Protein AF-A0A0C9X839-F1 (afdb_monomer)

Structure (mmCIF, N/CA/C/O backbone):
data_AF-A0A0C9X839-F1
#
_entry.id   AF-A0A0C9X839-F1
#
loop_
_atom_site.group_PDB
_atom_site.id
_atom_site.type_symbol
_atom_site.label_atom_id
_atom_site.label_alt_id
_atom_site.label_comp_id
_atom_site.label_asym_id
_atom_site.label_entity_id
_atom_site.label_seq_id
_atom_site.pdbx_PDB_ins_code
_atom_site.Cartn_x
_atom_site.Cartn_y
_atom_site.Cartn_z
_atom_site.occupancy
_atom_site.B_iso_or_equiv
_atom_site.auth_seq_id
_atom_site.auth_comp_id
_atom_site.auth_asym_id
_atom_site.auth_atom_id
_atom_site.pdbx_PDB_model_num
ATOM 1 N N . GLY A 1 1 ? -7.590 4.472 12.154 1.00 70.31 1 GLY A N 1
ATOM 2 C CA . GLY A 1 1 ? -6.549 4.288 13.168 1.00 70.31 1 GLY A CA 1
ATOM 3 C C . GLY A 1 1 ? -6.074 5.659 13.466 1.00 70.31 1 GLY A C 1
ATOM 4 O O . GLY A 1 1 ? -6.878 6.575 13.379 1.00 70.31 1 GLY A O 1
ATOM 5 N N . SER A 1 2 ? -4.804 5.818 13.758 1.00 78.56 2 SER A N 1
ATOM 6 C CA . SER A 1 2 ? -4.191 7.145 13.774 1.00 78.56 2 SER A CA 1
ATOM 7 C C . SER A 1 2 ? -2.903 7.177 12.963 1.00 78.56 2 SER A C 1
ATOM 9 O O . SER A 1 2 ? -2.581 8.229 12.414 1.00 78.56 2 SER A O 1
ATOM 11 N N . ALA A 1 3 ? -2.218 6.036 12.817 1.00 84.81 3 ALA A N 1
ATOM 12 C CA . ALA A 1 3 ? -1.019 5.907 12.000 1.00 84.81 3 ALA A CA 1
ATOM 13 C C . ALA A 1 3 ? -1.013 4.637 11.143 1.00 84.81 3 ALA A C 1
ATOM 15 O O . ALA A 1 3 ? -1.760 3.685 11.390 1.00 84.81 3 ALA A O 1
ATOM 16 N N . MET A 1 4 ? -0.168 4.644 10.112 1.00 87.81 4 MET A N 1
ATOM 17 C CA . MET A 1 4 ? -0.002 3.519 9.199 1.00 87.81 4 MET A CA 1
ATOM 18 C C . MET A 1 4 ? 1.354 3.568 8.486 1.00 87.81 4 MET A C 1
ATOM 20 O O . MET A 1 4 ? 1.811 4.642 8.105 1.00 87.81 4 MET A O 1
ATOM 24 N N . ASN A 1 5 ? 1.941 2.402 8.224 1.00 90.94 5 ASN A N 1
ATOM 25 C CA . ASN A 1 5 ? 3.050 2.224 7.288 1.00 90.94 5 ASN A CA 1
ATOM 26 C C . ASN A 1 5 ? 2.623 1.299 6.149 1.00 90.94 5 ASN A C 1
ATOM 28 O O . ASN A 1 5 ? 1.893 0.341 6.376 1.00 90.94 5 ASN A O 1
ATOM 32 N N . VAL A 1 6 ? 3.078 1.558 4.930 1.00 91.50 6 VAL A N 1
ATOM 33 C CA . VAL A 1 6 ? 2.845 0.684 3.772 1.00 91.50 6 VAL A CA 1
ATOM 34 C C . VAL A 1 6 ? 4.185 0.216 3.255 1.00 91.50 6 VAL A C 1
ATOM 36 O O . VAL A 1 6 ? 5.079 1.034 3.056 1.00 91.50 6 VAL A O 1
ATOM 39 N N . PHE A 1 7 ? 4.306 -1.079 3.007 1.00 92.00 7 PHE A N 1
ATOM 40 C CA . PHE A 1 7 ? 5.515 -1.712 2.513 1.00 92.00 7 PHE A CA 1
ATOM 41 C C . PHE A 1 7 ? 5.250 -2.411 1.188 1.00 92.00 7 PHE A C 1
ATOM 43 O O . PHE A 1 7 ? 4.152 -2.914 0.938 1.00 92.00 7 PHE A O 1
ATOM 50 N N . GLY A 1 8 ? 6.267 -2.444 0.337 1.00 91.12 8 GLY A N 1
ATOM 51 C CA . GLY A 1 8 ? 6.175 -3.048 -0.980 1.00 91.12 8 GLY A CA 1
ATOM 52 C C . GLY A 1 8 ? 7.521 -3.380 -1.592 1.00 91.12 8 GLY A C 1
ATOM 53 O O . GLY A 1 8 ? 8.575 -2.976 -1.101 1.00 91.12 8 GLY A O 1
ATOM 54 N N . THR A 1 9 ? 7.464 -4.107 -2.701 1.00 89.31 9 THR A N 1
ATOM 55 C CA . THR A 1 9 ? 8.624 -4.409 -3.527 1.00 89.31 9 THR A CA 1
ATOM 56 C C . THR A 1 9 ? 8.626 -3.483 -4.730 1.00 89.31 9 THR A C 1
ATOM 58 O O . THR A 1 9 ? 7.640 -3.409 -5.463 1.00 89.31 9 THR A O 1
ATOM 61 N N . THR A 1 10 ? 9.745 -2.811 -4.981 1.00 89.75 10 THR A N 1
ATOM 62 C CA . THR A 1 10 ? 9.916 -1.974 -6.177 1.00 89.75 10 THR A CA 1
ATOM 63 C C . THR A 1 10 ? 11.211 -2.332 -6.885 1.00 89.75 10 THR A C 1
ATOM 65 O O . THR A 1 10 ? 12.204 -2.672 -6.245 1.00 89.75 10 THR A O 1
ATOM 68 N N . ASN A 1 11 ? 11.203 -2.275 -8.215 1.00 88.81 11 ASN A N 1
ATOM 69 C CA . ASN A 1 11 ? 12.406 -2.412 -9.031 1.00 88.81 11 ASN A CA 1
ATOM 70 C C . ASN A 1 11 ? 12.638 -1.117 -9.808 1.00 88.81 11 ASN A C 1
ATOM 72 O O . ASN A 1 11 ? 12.179 -0.985 -10.942 1.00 88.81 11 ASN A O 1
ATOM 76 N N . ILE A 1 12 ? 13.300 -0.159 -9.158 1.00 88.31 12 ILE A N 1
ATOM 77 C CA . ILE A 1 12 ? 13.457 1.195 -9.682 1.00 88.31 12 ILE A CA 1
ATOM 78 C C . ILE A 1 12 ? 14.381 1.218 -10.901 1.00 88.31 12 ILE A C 1
ATOM 80 O O . ILE A 1 12 ? 15.520 0.757 -10.858 1.00 88.31 12 ILE A O 1
ATOM 84 N N . ASN A 1 13 ? 13.907 1.838 -11.977 1.00 86.75 13 ASN A N 1
ATOM 85 C CA . ASN A 1 13 ? 14.687 2.205 -13.146 1.00 86.75 13 ASN A CA 1
ATOM 86 C C . ASN A 1 13 ? 14.660 3.724 -13.332 1.00 86.75 13 ASN A C 1
ATOM 88 O O . ASN A 1 13 ? 13.608 4.349 -13.257 1.00 86.75 13 ASN A O 1
ATOM 92 N N . ASN A 1 14 ? 15.833 4.308 -13.581 1.00 85.56 14 ASN A N 1
ATOM 93 C CA . ASN A 1 14 ? 16.006 5.733 -13.863 1.00 85.56 14 ASN A CA 1
ATOM 94 C C . ASN A 1 14 ? 16.919 5.986 -15.084 1.00 85.56 14 ASN A C 1
ATOM 96 O O . ASN A 1 14 ? 17.540 7.039 -15.213 1.00 85.56 14 ASN A O 1
ATOM 100 N N . ALA A 1 15 ? 17.051 5.015 -15.991 1.00 80.94 15 ALA A N 1
ATOM 101 C CA . ALA A 1 15 ? 17.945 5.118 -17.149 1.00 80.94 15 ALA A CA 1
ATOM 102 C C . ALA A 1 15 ? 17.525 6.216 -18.147 1.00 80.94 15 ALA A C 1
ATOM 104 O O . ALA A 1 15 ? 18.366 6.757 -18.861 1.00 80.94 15 ALA A O 1
ATOM 105 N N . SER A 1 16 ? 16.235 6.558 -18.191 1.00 79.81 16 SER A N 1
ATOM 106 C CA . SER A 1 16 ? 15.667 7.608 -19.049 1.00 79.81 16 SER A CA 1
ATOM 107 C C . SER A 1 16 ? 15.606 8.988 -18.377 1.00 79.81 16 SER A C 1
ATOM 109 O O . SER A 1 16 ? 15.104 9.934 -18.981 1.00 79.81 16 SER A O 1
ATOM 111 N N . GLY A 1 17 ? 16.065 9.111 -17.124 1.00 81.56 17 GLY A N 1
ATOM 112 C CA . GLY A 1 17 ? 15.857 10.300 -16.288 1.00 81.56 17 GLY A CA 1
ATOM 113 C C . GLY A 1 17 ? 14.442 10.420 -15.707 1.00 81.56 17 GLY A C 1
ATOM 114 O O . GLY A 1 17 ? 14.139 11.403 -15.036 1.00 81.56 17 GLY A O 1
ATOM 115 N N . THR A 1 18 ? 13.576 9.435 -15.965 1.00 84.56 18 THR A N 1
ATOM 116 C CA . THR A 1 18 ? 12.270 9.273 -15.316 1.00 84.56 18 THR A CA 1
ATOM 117 C C . THR A 1 18 ? 12.326 8.040 -14.424 1.00 84.56 18 THR A C 1
ATOM 119 O O . THR A 1 18 ? 12.715 6.970 -14.888 1.00 84.56 18 THR A O 1
ATOM 122 N N . ILE A 1 19 ? 11.938 8.196 -13.159 1.00 88.31 19 ILE A N 1
ATOM 123 C CA . ILE A 1 19 ? 11.861 7.098 -12.191 1.00 88.31 19 ILE A CA 1
ATOM 124 C C . ILE A 1 19 ? 10.630 6.237 -12.501 1.00 88.31 19 ILE A C 1
ATOM 126 O O . ILE A 1 19 ? 9.534 6.771 -12.660 1.00 88.31 19 ILE A O 1
ATOM 130 N N . ASP A 1 20 ? 10.810 4.919 -12.552 1.00 88.75 20 ASP A N 1
ATOM 131 C CA . ASP A 1 20 ? 9.753 3.914 -12.729 1.00 88.75 20 ASP A CA 1
ATOM 132 C C . ASP A 1 20 ? 10.017 2.698 -11.815 1.00 88.75 20 ASP A C 1
ATOM 134 O O . ASP A 1 20 ? 11.131 2.174 -11.864 1.00 88.75 20 ASP A O 1
ATOM 138 N N . PRO A 1 21 ? 9.056 2.215 -11.001 1.00 91.19 21 PRO A N 1
ATOM 139 C CA . PRO A 1 21 ? 7.721 2.773 -10.757 1.00 91.19 21 PRO A CA 1
ATOM 140 C C . PRO A 1 21 ? 7.720 4.049 -9.913 1.00 91.19 21 PRO A C 1
ATOM 142 O O . PRO A 1 21 ? 8.641 4.326 -9.147 1.00 91.19 21 PRO A O 1
ATOM 145 N N . THR A 1 22 ? 6.623 4.800 -10.022 1.00 92.56 22 THR A N 1
ATOM 146 C CA . THR A 1 22 ? 6.263 5.880 -9.088 1.00 92.56 22 THR A CA 1
ATOM 147 C C . THR A 1 22 ? 5.032 5.479 -8.292 1.00 92.56 22 THR A C 1
ATOM 149 O O . THR A 1 22 ? 4.194 4.719 -8.780 1.00 92.56 22 THR A O 1
ATOM 152 N N . TRP A 1 23 ? 4.907 5.983 -7.069 1.00 94.00 23 TRP A N 1
ATOM 153 C CA . TRP A 1 23 ? 3.725 5.764 -6.246 1.00 94.00 23 TRP A CA 1
ATOM 154 C C . TRP A 1 23 ? 3.390 6.998 -5.423 1.00 94.00 23 TRP A C 1
ATOM 156 O O . TRP A 1 23 ? 4.251 7.826 -5.141 1.00 94.00 23 TRP A O 1
ATOM 166 N N . GLU A 1 24 ? 2.130 7.097 -5.024 1.00 95.12 24 GLU A N 1
ATOM 167 C CA . GLU A 1 24 ? 1.636 8.090 -4.078 1.00 95.12 24 GLU A CA 1
ATOM 168 C C . GLU A 1 24 ? 0.549 7.454 -3.214 1.00 95.12 24 GLU A C 1
ATOM 170 O O . GLU A 1 24 ? -0.283 6.693 -3.717 1.00 95.12 24 GLU A O 1
ATOM 175 N N . CYS A 1 25 ? 0.552 7.753 -1.917 1.00 94.19 25 CYS A N 1
ATOM 176 C CA . CYS A 1 25 ? -0.463 7.251 -1.004 1.00 94.19 25 CYS A CA 1
ATOM 177 C C . CYS A 1 25 ? -1.432 8.340 -0.563 1.00 94.19 25 CYS A C 1
ATOM 179 O O . CYS A 1 25 ? -1.066 9.502 -0.386 1.00 94.19 25 CYS A O 1
ATOM 181 N N . PHE A 1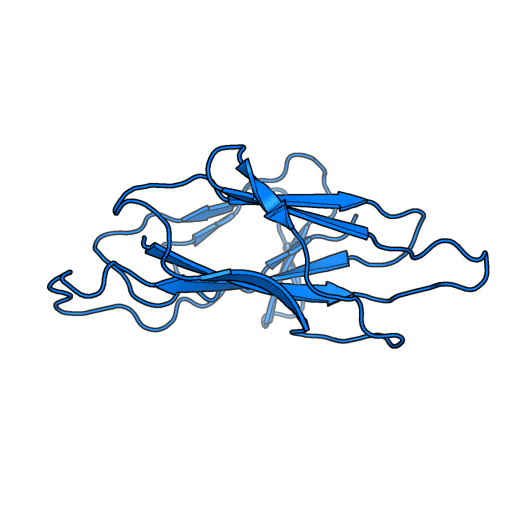 26 ? -2.669 7.922 -0.312 1.00 93.25 26 PHE A N 1
ATOM 182 C CA . PHE A 1 26 ? -3.749 8.779 0.150 1.00 93.25 26 PHE A CA 1
ATOM 183 C C . PHE A 1 26 ? -4.474 8.126 1.319 1.00 93.25 26 PHE A C 1
ATOM 185 O O . PHE A 1 26 ? -4.720 6.919 1.307 1.00 93.25 26 PHE A O 1
ATOM 192 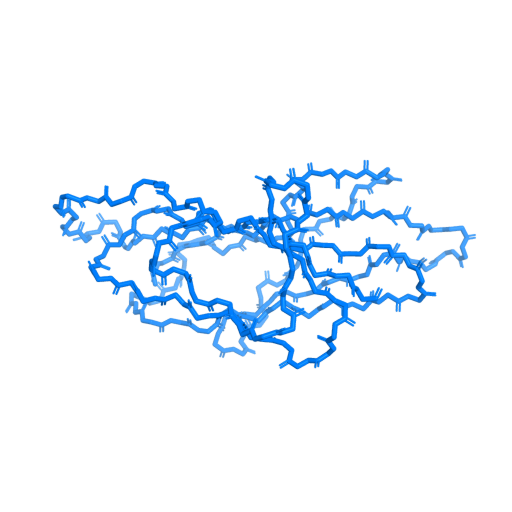N N . ILE A 1 27 ? -4.863 8.946 2.289 1.00 90.56 27 ILE A N 1
ATOM 193 C CA . ILE A 1 27 ? -5.789 8.583 3.359 1.00 90.56 27 ILE A CA 1
ATOM 194 C C . ILE A 1 27 ? -7.032 9.446 3.196 1.00 90.56 27 ILE A C 1
ATOM 196 O O . ILE A 1 27 ? -6.935 10.673 3.179 1.00 90.56 27 ILE A O 1
ATOM 200 N N . ASP A 1 28 ? -8.190 8.811 3.022 1.00 90.62 28 ASP A N 1
ATOM 201 C CA . ASP A 1 28 ? -9.477 9.491 2.813 1.00 90.62 28 ASP A CA 1
ATOM 202 C C . ASP A 1 28 ? -9.427 10.516 1.662 1.00 90.62 28 ASP A C 1
ATOM 204 O O . ASP A 1 28 ? -9.981 11.612 1.732 1.00 90.62 28 ASP A O 1
ATOM 208 N N . GLY A 1 29 ? -8.690 10.173 0.599 1.00 91.25 29 GLY A N 1
ATOM 209 C CA . GLY A 1 29 ? -8.470 11.033 -0.567 1.00 91.25 29 GLY A CA 1
ATOM 210 C C . GLY A 1 29 ? -7.452 12.163 -0.365 1.00 91.25 29 GLY A C 1
ATOM 211 O O . GLY A 1 29 ? -7.137 12.864 -1.324 1.00 91.25 29 GLY A O 1
ATOM 212 N N . THR A 1 30 ? -6.895 12.333 0.837 1.00 92.38 30 THR A N 1
ATOM 213 C CA . THR A 1 30 ? -5.837 13.317 1.117 1.00 92.38 30 THR A CA 1
ATOM 214 C C . THR A 1 30 ? -4.466 12.681 0.928 1.00 92.38 30 THR A C 1
ATOM 216 O O . THR A 1 30 ? -4.176 11.655 1.542 1.00 92.38 30 THR A O 1
ATOM 219 N N . SER A 1 31 ? -3.615 13.285 0.091 1.00 93.56 31 SER A N 1
ATOM 220 C CA . SER A 1 31 ? -2.255 12.784 -0.139 1.00 93.56 31 SER A CA 1
ATOM 221 C C . SER A 1 31 ? -1.430 12.832 1.148 1.00 93.56 3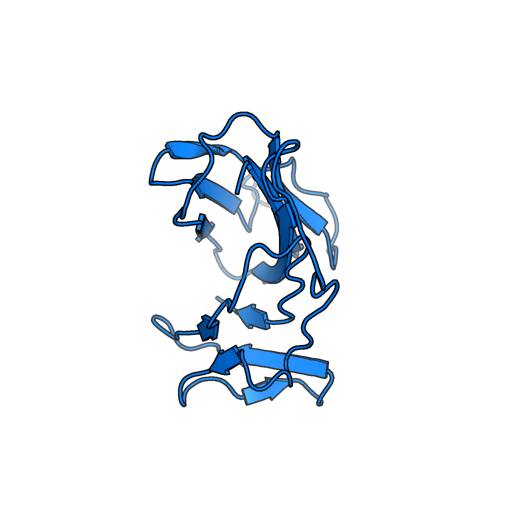1 SER A C 1
ATOM 223 O O . SER A 1 31 ? -1.377 13.858 1.830 1.00 93.56 31 SER A O 1
ATOM 225 N N . ILE A 1 32 ? -0.776 11.713 1.457 1.00 93.25 32 ILE A N 1
ATOM 226 C CA . ILE A 1 32 ? 0.253 11.597 2.501 1.00 93.25 32 ILE A CA 1
ATOM 227 C C . ILE A 1 32 ? 1.662 11.512 1.892 1.00 93.25 32 ILE A C 1
ATOM 229 O O . ILE A 1 32 ? 2.642 11.337 2.614 1.00 93.25 32 ILE A O 1
ATOM 233 N N . GLY A 1 33 ? 1.762 11.645 0.566 1.00 94.31 33 GLY A N 1
ATOM 234 C CA . GLY A 1 33 ? 2.999 11.519 -0.191 1.00 94.31 33 GLY A CA 1
ATOM 235 C C . GLY A 1 33 ? 3.509 10.082 -0.310 1.00 94.31 33 GLY A C 1
ATOM 236 O O . GLY A 1 33 ? 2.800 9.102 -0.067 1.00 94.31 33 GLY A O 1
ATOM 237 N N . SER A 1 34 ? 4.768 9.980 -0.719 1.00 94.31 34 SER A N 1
ATOM 238 C CA . SER A 1 34 ? 5.537 8.747 -0.846 1.00 94.31 34 SER A CA 1
ATOM 239 C C . SER A 1 34 ? 6.898 8.927 -0.185 1.00 94.31 34 SER A C 1
ATOM 241 O O . SER A 1 34 ? 7.413 10.043 -0.074 1.00 94.31 34 SER A O 1
ATOM 243 N N . THR A 1 35 ? 7.517 7.833 0.236 1.00 93.19 35 THR A N 1
ATOM 244 C CA . THR A 1 35 ? 8.937 7.846 0.586 1.00 93.19 35 THR A CA 1
ATOM 245 C C . THR A 1 35 ? 9.799 7.997 -0.665 1.00 93.19 35 THR A C 1
ATOM 247 O O . THR A 1 35 ? 9.359 7.758 -1.794 1.00 93.19 35 THR A O 1
ATOM 250 N N . SER A 1 36 ? 11.057 8.393 -0.466 1.00 90.19 36 SER A N 1
ATOM 251 C CA . SER A 1 36 ? 12.027 8.408 -1.555 1.00 90.19 36 SER A CA 1
ATOM 252 C C . SER A 1 36 ? 12.298 6.980 -2.046 1.00 90.19 36 SER A C 1
ATOM 254 O O . SER A 1 36 ? 12.542 6.097 -1.219 1.00 90.19 36 SER A O 1
ATOM 256 N N . PRO A 1 37 ? 12.308 6.742 -3.368 1.00 87.06 37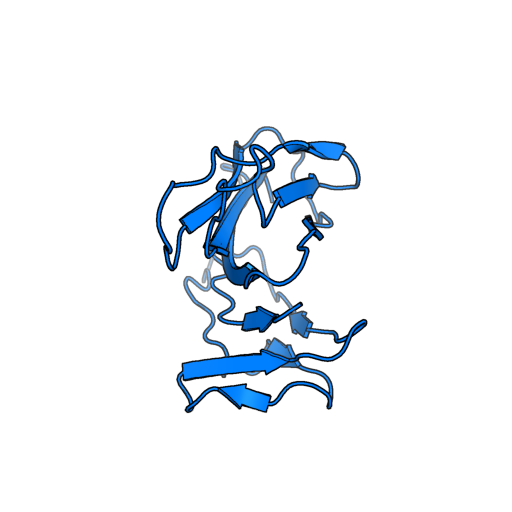 PRO A N 1
ATOM 257 C CA . PRO A 1 37 ? 12.667 5.447 -3.926 1.00 87.06 37 PRO A CA 1
ATOM 258 C C . PRO A 1 37 ? 14.132 5.105 -3.645 1.00 87.06 37 PRO A C 1
ATOM 260 O O . PRO A 1 37 ? 15.007 5.975 -3.686 1.00 87.06 37 PRO A O 1
ATOM 263 N N . PHE A 1 38 ? 14.406 3.824 -3.407 1.00 85.62 38 PHE A N 1
ATOM 264 C CA . PHE A 1 38 ? 15.769 3.309 -3.364 1.00 85.62 38 PHE A CA 1
ATOM 265 C C . PHE A 1 38 ? 16.238 2.925 -4.766 1.00 85.62 38 PHE A C 1
ATOM 267 O O . PHE A 1 38 ? 15.487 2.373 -5.556 1.00 85.62 38 PHE A O 1
ATOM 274 N N . GLN A 1 39 ? 17.495 3.209 -5.092 1.00 82.69 39 GLN A N 1
ATOM 275 C CA . GLN A 1 39 ? 18.020 3.066 -6.457 1.00 82.69 39 GLN A CA 1
ATOM 276 C C . GLN A 1 39 ? 18.161 1.615 -6.962 1.00 82.69 39 GLN A C 1
ATOM 278 O O . GLN A 1 39 ? 18.495 1.412 -8.125 1.00 82.69 39 GLN A O 1
ATOM 283 N N . TYR A 1 40 ? 17.952 0.618 -6.101 1.00 84.56 40 TYR A N 1
ATOM 284 C CA . TYR A 1 40 ? 18.041 -0.804 -6.434 1.00 84.56 40 TYR A CA 1
ATOM 285 C C . TYR A 1 40 ? 16.709 -1.501 -6.162 1.00 84.56 40 TYR A C 1
ATOM 287 O O . TYR A 1 40 ? 15.851 -0.964 -5.464 1.00 84.56 40 TYR A O 1
ATOM 295 N N . ALA A 1 41 ? 16.550 -2.708 -6.706 1.00 85.44 41 ALA A N 1
ATOM 296 C CA . ALA A 1 41 ? 15.396 -3.536 -6.403 1.00 85.44 41 ALA A CA 1
ATOM 297 C C . ALA A 1 41 ? 15.377 -3.897 -4.912 1.00 85.44 41 ALA A C 1
ATOM 299 O O . ALA A 1 41 ? 16.299 -4.551 -4.426 1.00 85.44 41 ALA A O 1
ATOM 300 N N . GLU A 1 42 ? 14.317 -3.496 -4.217 1.00 86.88 42 GLU A N 1
ATOM 301 C CA . GLU A 1 42 ? 14.141 -3.730 -2.784 1.00 86.88 42 GLU A CA 1
ATOM 302 C C . GLU A 1 42 ? 12.794 -4.374 -2.513 1.00 86.88 42 GLU A C 1
ATOM 304 O O . GLU A 1 42 ? 11.782 -4.007 -3.110 1.00 86.88 42 GLU A O 1
ATOM 309 N N . ASN A 1 43 ? 12.810 -5.333 -1.592 1.00 86.62 43 ASN A N 1
ATOM 310 C CA . ASN A 1 43 ? 11.648 -6.046 -1.073 1.00 86.62 43 ASN A CA 1
ATOM 311 C C . ASN A 1 43 ? 11.397 -5.566 0.359 1.00 86.62 43 ASN A C 1
ATOM 313 O O . ASN A 1 43 ? 12.357 -5.360 1.102 1.00 86.62 43 ASN A O 1
ATOM 317 N N . ASN A 1 44 ? 10.135 -5.424 0.772 1.00 87.88 44 ASN A N 1
ATOM 318 C CA . ASN A 1 44 ? 9.767 -4.784 2.042 1.00 87.88 44 ASN A CA 1
ATOM 319 C C . ASN A 1 44 ? 10.285 -3.338 2.179 1.00 87.88 44 ASN A C 1
ATOM 321 O O . ASN A 1 44 ? 10.651 -2.903 3.274 1.00 87.88 44 ASN A O 1
ATOM 325 N N . TRP A 1 45 ? 10.315 -2.578 1.084 1.00 92.38 45 TRP A N 1
ATOM 326 C CA . TRP A 1 45 ? 10.627 -1.152 1.123 1.00 92.38 45 TRP A CA 1
ATOM 327 C C . TRP A 1 45 ? 9.448 -0.375 1.706 1.00 92.38 45 TRP A C 1
ATOM 329 O O . TRP A 1 45 ? 8.303 -0.598 1.315 1.00 92.38 45 TRP A O 1
ATOM 339 N N . LEU A 1 46 ? 9.713 0.553 2.626 1.00 93.38 46 LEU A N 1
ATOM 340 C CA . LEU A 1 46 ? 8.688 1.449 3.160 1.00 93.38 46 LEU A CA 1
ATOM 341 C C . LEU A 1 46 ? 8.234 2.390 2.043 1.00 93.38 46 LEU A C 1
ATOM 343 O O . LEU A 1 46 ? 8.987 3.280 1.668 1.00 93.38 46 LEU A O 1
ATOM 347 N N . LEU A 1 47 ? 7.024 2.205 1.522 1.00 94.12 47 LEU A N 1
ATOM 348 C CA . LEU A 1 47 ? 6.439 3.003 0.444 1.00 94.12 47 LEU A CA 1
ATOM 349 C C . LEU A 1 47 ? 5.857 4.320 0.960 1.00 94.12 47 LEU A C 1
ATOM 351 O O . LEU A 1 47 ? 6.045 5.364 0.337 1.00 94.12 47 LEU A O 1
ATOM 355 N N . CYS A 1 48 ? 5.129 4.276 2.078 1.00 94.44 48 CYS A N 1
ATOM 356 C CA . CYS A 1 48 ? 4.392 5.419 2.615 1.00 94.44 48 CYS A CA 1
ATOM 357 C C . CYS A 1 48 ? 4.251 5.321 4.136 1.00 94.44 48 CYS A C 1
ATOM 359 O O . CYS A 1 48 ? 4.119 4.223 4.679 1.00 94.44 48 CYS A O 1
ATOM 361 N N . THR A 1 49 ? 4.197 6.473 4.803 1.00 93.56 49 THR A N 1
ATOM 362 C CA . THR A 1 49 ? 4.029 6.578 6.260 1.00 93.56 49 THR A CA 1
ATOM 363 C C . THR A 1 49 ? 3.007 7.664 6.567 1.00 93.56 49 THR A C 1
ATOM 365 O O . THR A 1 49 ? 3.057 8.761 6.011 1.00 93.56 49 THR A O 1
ATOM 368 N N . TRP A 1 50 ? 2.066 7.346 7.450 1.00 91.25 50 TRP A N 1
ATOM 369 C CA . TRP A 1 50 ? 1.077 8.266 7.988 1.00 91.25 50 TRP A CA 1
ATOM 370 C C . TRP A 1 50 ? 1.275 8.393 9.500 1.00 91.25 50 TRP A C 1
ATOM 372 O O . TRP A 1 50 ? 1.031 7.450 10.249 1.00 91.25 50 TRP A O 1
ATOM 382 N N . ASN A 1 51 ? 1.760 9.552 9.950 1.00 81.81 51 ASN A N 1
ATOM 383 C CA . ASN A 1 51 ? 2.465 9.689 11.232 1.00 81.81 51 ASN A CA 1
ATOM 384 C C . ASN A 1 51 ? 1.557 10.158 12.383 1.00 81.81 51 ASN A C 1
ATOM 386 O O . ASN A 1 51 ? 1.780 11.229 12.938 1.00 81.81 51 ASN A O 1
ATOM 390 N N . ASN A 1 52 ? 0.540 9.388 12.767 1.00 66.00 52 ASN A N 1
ATOM 391 C CA . ASN A 1 52 ? -0.276 9.649 13.972 1.00 66.00 52 ASN A CA 1
ATOM 392 C C . ASN A 1 52 ? -1.048 10.985 14.003 1.00 66.00 52 ASN A C 1
ATOM 394 O O . ASN A 1 52 ? -1.554 11.386 15.048 1.00 66.00 52 ASN A O 1
ATOM 398 N N . ASN A 1 53 ? -1.187 11.654 12.856 1.00 65.31 53 ASN A N 1
ATOM 399 C CA . ASN A 1 53 ? -1.862 12.951 12.736 1.00 65.31 53 ASN A CA 1
ATOM 400 C C . ASN A 1 53 ? -3.328 12.830 12.282 1.00 65.31 53 ASN A C 1
ATOM 402 O O . ASN A 1 53 ? -3.981 13.835 12.005 1.00 65.31 53 ASN A O 1
ATOM 406 N N . GLY A 1 54 ? -3.835 11.602 12.161 1.00 70.31 54 GLY A N 1
ATOM 407 C CA . GLY A 1 54 ? -5.201 11.320 11.748 1.00 70.31 54 GLY A CA 1
ATOM 408 C C . GLY A 1 54 ? -6.215 11.358 12.886 1.00 70.31 54 GLY A C 1
ATOM 409 O O . GLY A 1 54 ? -5.887 10.943 14.001 1.00 70.31 54 GLY A O 1
ATOM 410 N N . PRO A 1 55 ? -7.469 11.772 12.627 1.00 80.38 55 PRO A N 1
ATOM 411 C CA . PRO A 1 55 ? -8.553 11.505 13.559 1.00 80.38 55 PRO A CA 1
ATOM 412 C C . PRO A 1 55 ? -8.723 9.993 13.737 1.00 80.38 55 PRO A C 1
ATOM 414 O O . PRO A 1 55 ? -8.622 9.234 12.780 1.00 80.38 55 PRO A O 1
ATOM 417 N N . ALA A 1 56 ? -9.020 9.559 14.959 1.00 78.62 56 ALA A N 1
ATOM 418 C CA . ALA A 1 56 ? -9.358 8.171 15.234 1.00 78.62 56 ALA A CA 1
ATOM 419 C C . ALA A 1 56 ? -10.587 7.736 14.415 1.00 78.62 56 ALA A C 1
ATOM 421 O O . ALA A 1 56 ? -11.662 8.314 14.570 1.00 78.62 56 ALA A O 1
ATOM 422 N N . GLY A 1 57 ? -10.460 6.696 13.590 1.00 76.94 57 GLY A N 1
ATOM 423 C CA . GLY A 1 57 ? -11.614 6.174 12.854 1.00 76.94 57 GLY A CA 1
ATOM 424 C C . GLY A 1 57 ? -11.313 5.072 11.846 1.00 76.94 57 GLY A C 1
ATOM 425 O O . GLY A 1 57 ? -10.227 4.490 11.835 1.00 76.94 57 GLY A O 1
ATOM 426 N N . SER A 1 58 ? -12.309 4.775 11.013 1.00 80.38 58 SER A N 1
ATOM 427 C CA . SER A 1 58 ? -12.123 4.009 9.779 1.00 80.38 58 SER A CA 1
ATOM 428 C C . SER A 1 58 ? -11.596 4.946 8.696 1.00 80.38 58 SER A C 1
ATOM 430 O O . SER A 1 58 ? -12.080 6.072 8.600 1.00 80.38 58 SER A O 1
ATOM 432 N N . HIS A 1 59 ? -10.632 4.481 7.902 1.00 84.19 59 HIS A N 1
ATOM 433 C CA . HIS A 1 59 ? -10.049 5.262 6.812 1.00 84.19 59 HIS A CA 1
ATOM 434 C C . HIS A 1 59 ? -9.886 4.413 5.566 1.00 84.19 59 HIS A C 1
ATOM 436 O O . HIS A 1 59 ? -9.698 3.196 5.648 1.00 84.19 59 HIS A O 1
ATOM 442 N N . VAL A 1 60 ? -9.883 5.078 4.418 1.00 86.06 60 VAL A N 1
ATOM 443 C CA . VAL A 1 60 ? -9.566 4.460 3.133 1.00 86.06 60 VAL A CA 1
ATOM 444 C C . VAL A 1 60 ? -8.122 4.782 2.770 1.00 86.06 60 VAL A C 1
ATOM 446 O O . VAL A 1 60 ? -7.797 5.928 2.461 1.00 86.06 60 VAL A O 1
ATOM 449 N N . LEU A 1 61 ? -7.265 3.758 2.774 1.00 87.81 61 LEU A N 1
ATOM 450 C CA . LEU A 1 61 ? -5.943 3.824 2.157 1.00 87.81 61 LEU A CA 1
ATOM 451 C C . LEU A 1 61 ? -6.078 3.624 0.647 1.00 87.81 61 LEU A C 1
ATOM 453 O O . LEU A 1 61 ? -6.605 2.609 0.199 1.00 87.81 61 LEU A O 1
ATOM 457 N N . THR A 1 62 ? -5.530 4.549 -0.133 1.00 90.62 62 THR A N 1
ATOM 458 C CA . THR A 1 62 ? -5.295 4.356 -1.570 1.00 90.62 62 THR A CA 1
ATOM 459 C C . THR A 1 62 ? -3.799 4.403 -1.844 1.00 90.62 62 THR A C 1
ATOM 461 O O . THR A 1 62 ? -3.146 5.374 -1.473 1.00 90.62 62 THR A O 1
ATOM 464 N N . VAL A 1 63 ? -3.263 3.380 -2.511 1.00 91.25 63 VAL A N 1
ATOM 465 C CA . VAL A 1 63 ? -1.889 3.363 -3.036 1.00 91.25 63 VAL A CA 1
ATOM 466 C C . VAL A 1 63 ? -1.983 3.464 -4.551 1.00 91.25 63 VAL A C 1
ATOM 468 O O . VAL A 1 63 ? -2.452 2.539 -5.210 1.00 91.25 63 VAL A O 1
ATOM 471 N N . ASN A 1 64 ? -1.586 4.605 -5.102 1.00 91.75 64 ASN A N 1
ATOM 472 C CA . ASN A 1 64 ? -1.630 4.859 -6.534 1.00 91.75 64 ASN A CA 1
ATOM 473 C C . ASN A 1 64 ? -0.241 4.640 -7.127 1.00 91.75 64 ASN A C 1
ATOM 475 O O . ASN A 1 64 ? 0.612 5.519 -7.022 1.00 91.75 64 ASN A O 1
ATOM 479 N N . ALA A 1 65 ? -0.012 3.471 -7.721 1.00 90.44 65 ALA A N 1
ATOM 480 C CA . ALA A 1 65 ? 1.239 3.139 -8.389 1.00 90.44 65 ALA A CA 1
ATOM 481 C C . ALA A 1 65 ? 1.111 3.301 -9.906 1.00 90.44 65 ALA A C 1
ATOM 483 O O . ALA A 1 65 ? 0.104 2.924 -10.506 1.00 90.44 65 ALA A O 1
ATOM 484 N N . LYS A 1 66 ? 2.153 3.841 -10.537 1.00 89.19 66 LYS A N 1
ATOM 485 C CA . LYS A 1 66 ? 2.285 3.927 -11.992 1.00 89.19 66 LYS A CA 1
ATOM 486 C C . LYS A 1 66 ? 3.594 3.293 -12.409 1.00 89.19 66 LYS A C 1
ATOM 488 O O . LYS A 1 66 ? 4.643 3.637 -11.861 1.00 89.19 66 LYS A O 1
ATOM 493 N N . SER A 1 67 ? 3.520 2.435 -13.419 1.00 88.19 67 SER A N 1
ATOM 494 C CA . SER A 1 67 ? 4.698 1.851 -14.039 1.00 88.19 67 SER A CA 1
ATOM 495 C C . SER A 1 67 ? 4.596 1.783 -15.559 1.00 88.19 67 SER A C 1
ATOM 497 O O . SER A 1 67 ? 3.496 1.720 -16.109 1.00 88.19 67 SER A O 1
ATOM 499 N N . THR A 1 68 ?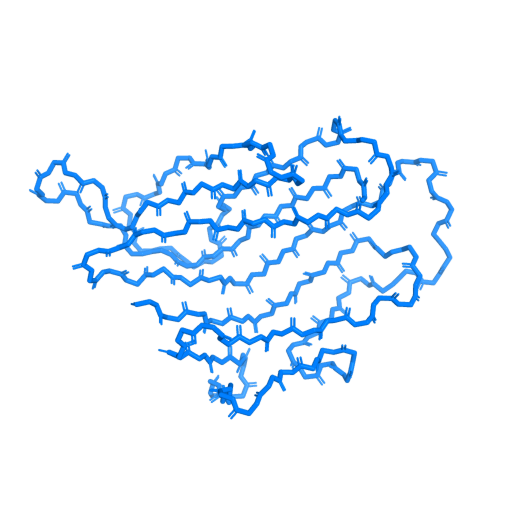 5.747 1.796 -16.235 1.00 86.12 68 THR A N 1
ATOM 500 C CA . THR A 1 68 ? 5.888 1.582 -17.683 1.00 86.12 68 THR A CA 1
ATOM 501 C C . THR A 1 68 ? 6.534 0.238 -18.038 1.00 86.12 68 THR A C 1
ATOM 503 O O . THR A 1 68 ? 6.998 0.050 -19.162 1.00 86.12 68 THR A O 1
ATOM 506 N N . GLY A 1 69 ? 6.511 -0.722 -17.107 1.00 82.44 69 GLY A N 1
ATOM 507 C CA . GLY A 1 69 ? 6.991 -2.094 -17.322 1.00 82.44 69 GLY A CA 1
ATOM 508 C C . GLY A 1 69 ? 7.861 -2.650 -16.192 1.00 82.44 69 GLY A C 1
ATOM 509 O O . GLY A 1 69 ? 8.424 -3.738 -16.333 1.00 82.44 69 GLY A O 1
ATOM 510 N N . HIS A 1 70 ? 7.981 -1.923 -15.081 1.00 84.62 70 HIS A N 1
ATOM 511 C CA . HIS A 1 70 ? 8.759 -2.298 -13.908 1.00 84.62 70 HIS A CA 1
ATOM 512 C C . HIS A 1 70 ? 7.849 -2.759 -12.774 1.00 84.62 70 HIS A C 1
ATOM 514 O O . HIS A 1 70 ? 6.806 -2.185 -12.483 1.00 84.62 70 HIS A O 1
ATOM 520 N N . ASN A 1 71 ? 8.258 -3.826 -12.095 1.00 82.81 71 ASN A N 1
ATOM 521 C CA . ASN A 1 71 ? 7.425 -4.404 -11.051 1.00 82.81 71 ASN A CA 1
ATOM 522 C C . ASN A 1 71 ? 7.258 -3.428 -9.874 1.00 82.81 71 ASN A C 1
ATOM 524 O O . ASN A 1 71 ? 8.240 -2.973 -9.278 1.00 82.81 71 ASN A O 1
ATOM 528 N N . PHE A 1 72 ? 6.002 -3.199 -9.509 1.00 86.88 72 PHE A N 1
ATOM 529 C CA . PHE A 1 72 ? 5.582 -2.617 -8.242 1.00 86.88 72 PHE A CA 1
ATOM 530 C C . PHE A 1 72 ? 4.691 -3.636 -7.550 1.00 86.88 72 PHE A C 1
ATOM 532 O O . PHE A 1 72 ? 3.673 -3.998 -8.129 1.00 86.88 72 PHE A O 1
ATOM 539 N N . TRP A 1 73 ? 5.047 -4.085 -6.348 1.00 85.31 73 TRP A N 1
ATOM 540 C CA . TRP A 1 73 ? 4.229 -4.991 -5.545 1.00 85.31 73 TRP A CA 1
ATOM 541 C C . TRP A 1 73 ? 3.913 -4.352 -4.201 1.00 85.31 73 TRP A C 1
ATOM 543 O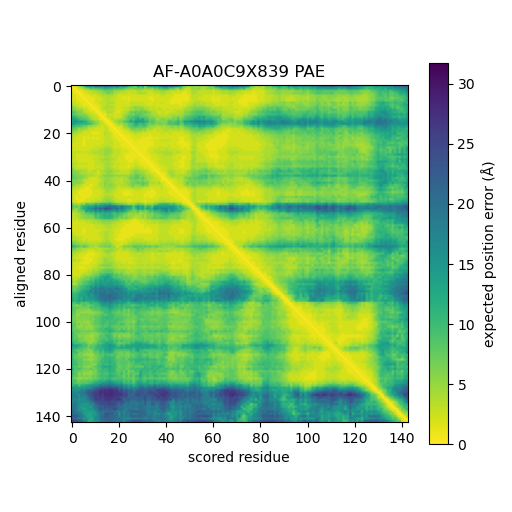 O . TRP A 1 73 ? 4.789 -3.803 -3.540 1.00 85.31 73 TRP A O 1
ATOM 553 N N . PHE A 1 74 ? 2.662 -4.471 -3.773 1.00 85.06 74 PHE A N 1
ATOM 554 C CA . PHE A 1 74 ? 2.315 -4.293 -2.372 1.00 85.06 74 PHE A CA 1
ATOM 555 C C . PHE A 1 74 ? 2.838 -5.509 -1.592 1.00 85.06 74 PHE A C 1
ATOM 557 O O . PHE A 1 74 ? 2.693 -6.635 -2.057 1.00 85.06 74 PHE A O 1
ATOM 564 N N . ASP A 1 75 ? 3.474 -5.305 -0.443 1.00 85.62 75 ASP A N 1
ATOM 565 C CA . ASP A 1 75 ? 3.974 -6.413 0.374 1.00 85.62 75 ASP A CA 1
ATOM 566 C C . ASP A 1 75 ? 3.163 -6.534 1.648 1.00 85.62 75 ASP A C 1
ATOM 568 O O . ASP A 1 75 ? 2.727 -7.629 1.945 1.00 85.62 75 ASP A O 1
ATOM 572 N N . TRP A 1 76 ? 2.965 -5.455 2.404 1.00 83.88 76 TRP A N 1
ATOM 573 C CA . TRP A 1 76 ? 2.158 -5.465 3.624 1.00 83.88 76 TRP A CA 1
ATOM 574 C C . TRP A 1 76 ? 1.880 -4.052 4.128 1.00 83.88 76 TRP A C 1
ATOM 576 O O . TRP A 1 76 ? 2.453 -3.081 3.638 1.00 83.88 76 TRP A O 1
ATOM 586 N N . LEU A 1 77 ? 1.016 -3.918 5.136 1.00 87.25 77 LEU A N 1
ATOM 587 C CA . LEU A 1 77 ? 0.837 -2.654 5.839 1.00 87.25 77 LEU A CA 1
ATOM 588 C C . LEU A 1 77 ? 1.002 -2.812 7.352 1.00 87.25 77 LEU A C 1
ATOM 590 O O . LEU A 1 77 ? 0.947 -3.885 7.928 1.00 87.25 77 LEU A O 1
ATOM 594 N N . GLN A 1 78 ? 1.244 -1.720 8.039 1.00 83.62 78 GLN A N 1
ATOM 595 C CA . GLN A 1 78 ? 1.168 -1.638 9.482 1.00 83.62 78 GLN A CA 1
ATOM 596 C C . GLN A 1 78 ? 0.094 -0.616 9.776 1.00 83.62 78 GLN A C 1
ATOM 598 O O . GLN A 1 78 ? 0.069 0.433 9.142 1.00 83.62 78 GLN A O 1
ATOM 603 N N . TYR A 1 79 ? -0.791 -0.904 10.713 1.00 79.88 79 TYR A N 1
ATOM 604 C CA . TYR A 1 79 ? -1.847 0.016 11.093 1.00 79.88 79 TYR A CA 1
ATOM 605 C C . TYR A 1 79 ? -1.843 0.144 12.602 1.00 79.88 79 TYR A C 1
ATOM 607 O O . TYR A 1 79 ? -1.935 -0.865 13.293 1.00 79.88 79 TYR A O 1
ATOM 615 N N . GLU A 1 80 ? -1.761 1.371 13.097 1.00 78.38 80 GLU A N 1
ATOM 616 C CA . GLU A 1 80 ? -1.694 1.655 14.523 1.00 78.38 80 GLU A CA 1
ATOM 617 C C . GLU A 1 80 ? -2.987 2.349 14.990 1.00 78.38 80 GLU A C 1
ATOM 619 O O . GLU A 1 80 ? -3.443 3.331 14.379 1.00 78.38 80 GLU A O 1
ATOM 624 N N . PRO A 1 81 ? -3.617 1.854 16.069 1.00 74.50 81 PRO A N 1
ATOM 625 C CA . PRO A 1 81 ? -4.746 2.510 16.696 1.00 74.50 81 PRO A CA 1
ATOM 626 C C . PRO A 1 81 ? -4.299 3.774 17.449 1.00 74.50 81 PRO A C 1
ATOM 628 O O . PRO A 1 81 ? -3.125 3.913 17.794 1.00 74.50 81 PRO A O 1
ATOM 631 N N . PRO A 1 82 ? -5.248 4.669 17.774 1.00 75.19 82 PRO A N 1
ATOM 632 C CA . PRO A 1 82 ? -4.998 5.831 18.623 1.00 75.19 82 PRO A CA 1
ATOM 633 C C . PRO A 1 82 ? -4.332 5.455 19.947 1.00 75.19 82 PRO A C 1
ATOM 635 O O . PRO A 1 82 ? -4.682 4.447 20.557 1.00 75.19 82 PRO A O 1
ATOM 638 N N . GLN A 1 83 ? -3.432 6.305 20.445 1.00 73.81 83 GLN A N 1
ATOM 639 C CA . GLN A 1 83 ? -2.663 6.047 21.671 1.00 73.81 83 GLN A CA 1
ATOM 640 C C . GLN A 1 83 ? -3.540 5.829 22.922 1.00 73.81 83 GLN A C 1
ATOM 642 O O . GLN A 1 83 ? -3.124 5.174 23.873 1.00 73.81 83 GLN A O 1
ATOM 647 N N . ASN A 1 84 ? -4.759 6.372 22.927 1.00 75.62 84 ASN A N 1
ATOM 648 C CA . ASN A 1 84 ? -5.743 6.212 23.998 1.00 75.62 84 ASN A CA 1
ATOM 649 C C . ASN A 1 84 ? -6.726 5.048 23.770 1.00 75.62 84 ASN A C 1
ATOM 651 O O . ASN A 1 84 ? -7.655 4.874 24.561 1.00 75.62 84 ASN A O 1
ATOM 655 N N . ALA A 1 85 ? -6.560 4.262 22.703 1.00 72.31 85 ALA A N 1
ATOM 656 C CA . ALA A 1 85 ? -7.388 3.094 22.457 1.00 72.31 85 ALA A CA 1
ATOM 657 C C . ALA A 1 85 ? -7.059 1.993 23.474 1.00 72.31 85 ALA A C 1
ATOM 659 O O . ALA A 1 85 ? -5.916 1.558 23.605 1.00 72.31 85 ALA A O 1
ATOM 660 N N . SER A 1 86 ? -8.078 1.503 24.184 1.00 71.44 86 SER A N 1
ATOM 661 C CA . SER A 1 86 ? -7.939 0.294 24.995 1.00 71.44 86 SER A CA 1
ATOM 662 C C . SER A 1 86 ? -8.014 -0.922 24.075 1.00 71.44 86 SER A C 1
ATOM 664 O O . SER A 1 86 ? -9.093 -1.309 23.628 1.00 71.44 86 SER A O 1
ATOM 666 N N . VAL A 1 87 ? -6.858 -1.500 23.754 1.00 64.56 87 VAL A N 1
ATOM 667 C CA . VAL A 1 87 ? -6.769 -2.731 22.964 1.00 64.56 87 VAL A CA 1
ATOM 668 C C . VAL A 1 87 ? -6.643 -3.913 23.922 1.00 64.56 87 VAL A C 1
ATOM 670 O O . VAL A 1 87 ? -5.599 -4.114 24.536 1.00 64.56 87 VAL A O 1
ATOM 673 N N . GLN A 1 88 ? -7.706 -4.705 24.055 1.00 60.53 88 GLN A N 1
ATOM 674 C CA . GLN A 1 88 ? -7.650 -6.015 24.710 1.00 60.53 88 GLN A CA 1
ATOM 675 C C . GLN A 1 88 ? -7.633 -7.108 23.634 1.00 60.53 88 GLN A C 1
ATOM 677 O O . GLN A 1 88 ? -8.401 -7.029 22.680 1.00 60.53 88 GLN A O 1
ATOM 682 N N . ASN A 1 89 ? -6.765 -8.118 23.782 1.00 58.38 89 ASN A N 1
ATOM 683 C CA . ASN A 1 89 ? -6.601 -9.232 22.829 1.00 58.38 89 ASN A CA 1
ATOM 684 C C . ASN A 1 89 ? -6.250 -8.790 21.392 1.00 58.38 89 ASN A C 1
ATOM 686 O O . ASN A 1 89 ? -6.835 -9.263 20.419 1.00 58.38 89 ASN A O 1
ATOM 690 N N . GLY A 1 90 ? -5.303 -7.858 21.250 1.00 58.88 90 GLY A N 1
ATOM 691 C CA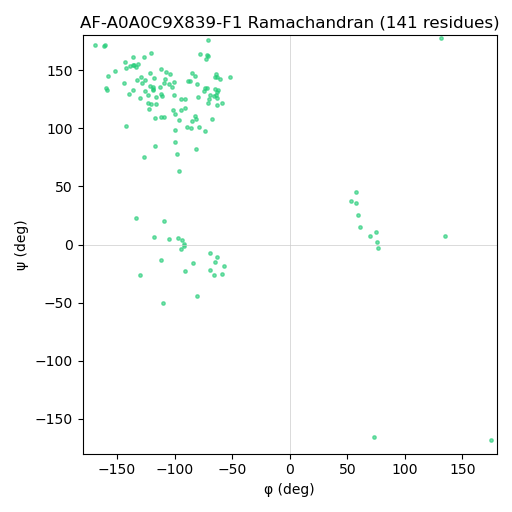 . GLY A 1 90 ? -4.870 -7.370 19.941 1.00 58.88 90 GLY A CA 1
ATOM 692 C C . GLY A 1 90 ? -4.238 -8.474 19.089 1.00 58.88 90 GLY A C 1
ATOM 693 O O . GLY A 1 90 ? -3.277 -9.113 19.510 1.00 58.88 90 GLY A O 1
ATOM 694 N N . VAL A 1 91 ? -4.753 -8.666 17.874 1.00 60.66 91 VAL A N 1
ATOM 695 C CA . VAL A 1 91 ? -4.088 -9.469 16.845 1.00 60.66 91 VAL A CA 1
ATOM 696 C C . VAL A 1 91 ? -2.861 -8.701 16.362 1.00 60.66 91 VAL A C 1
ATOM 698 O O . VAL A 1 91 ? -2.971 -7.555 15.929 1.00 60.66 91 VAL A O 1
ATOM 701 N N . VAL A 1 92 ? -1.691 -9.321 16.493 1.00 66.06 92 VAL A N 1
ATOM 702 C CA . VAL A 1 92 ? -0.395 -8.699 16.173 1.00 66.06 92 VAL A CA 1
ATOM 703 C C . VAL A 1 92 ? -0.002 -8.955 14.715 1.00 66.06 92 VAL A C 1
ATOM 705 O O . VAL A 1 92 ? 0.791 -8.209 14.148 1.00 66.06 92 VAL A O 1
ATOM 708 N N . TYR A 1 93 ? -0.551 -10.010 14.108 1.00 70.88 93 TYR A N 1
ATOM 709 C CA . TYR A 1 93 ? -0.147 -10.489 12.795 1.00 70.88 93 TYR A CA 1
ATOM 710 C C . TYR A 1 93 ? -1.260 -11.327 12.155 1.00 70.88 93 TYR A C 1
ATOM 712 O O . TYR A 1 93 ? -1.811 -12.209 12.811 1.00 70.88 93 TYR A O 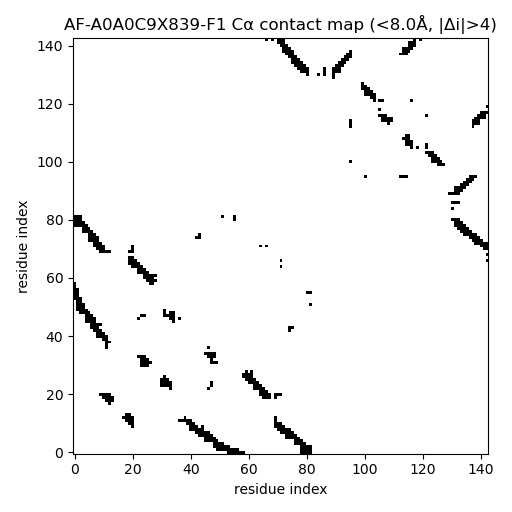1
ATOM 720 N N . LEU A 1 94 ? -1.563 -11.052 10.886 1.00 75.31 94 LEU A N 1
ATOM 721 C CA . LEU A 1 94 ? -2.463 -11.839 10.044 1.00 75.31 94 LEU A CA 1
ATOM 722 C C . LEU A 1 94 ? -1.665 -12.268 8.816 1.00 75.31 94 LEU A C 1
ATOM 724 O O . LEU A 1 94 ? -1.218 -11.413 8.063 1.00 75.31 94 LEU A O 1
ATOM 728 N N . ASP A 1 95 ? -1.462 -13.565 8.626 1.00 81.75 95 ASP A N 1
ATOM 729 C CA . ASP A 1 95 ? -0.805 -14.081 7.422 1.00 81.75 95 ASP A CA 1
ATOM 730 C C . ASP A 1 95 ? -1.777 -14.104 6.227 1.00 81.75 95 ASP A C 1
ATOM 732 O O . ASP A 1 95 ? -2.990 -14.072 6.406 1.00 81.75 95 ASP A O 1
ATOM 736 N N . HIS A 1 96 ? -1.266 -14.235 5.000 1.00 79.19 96 HIS A N 1
ATOM 737 C CA . HIS A 1 96 ? -2.062 -14.378 3.775 1.00 79.19 96 HIS A CA 1
ATOM 738 C C . HIS A 1 96 ? -3.044 -15.565 3.787 1.00 79.19 96 HIS A C 1
ATOM 740 O O . HIS A 1 96 ? -3.961 -15.593 2.967 1.00 79.19 96 HIS A O 1
ATOM 746 N N . MET A 1 97 ? -2.851 -16.548 4.673 1.00 84.44 97 MET A N 1
ATOM 747 C CA . MET A 1 97 ? -3.769 -17.675 4.879 1.00 84.44 97 MET A CA 1
ATOM 748 C C . MET A 1 97 ? -4.822 -17.424 5.966 1.00 84.44 97 MET A C 1
ATOM 750 O O . MET A 1 97 ? -5.633 -18.313 6.235 1.00 84.44 97 MET A O 1
ATOM 754 N N . ASP A 1 98 ? -4.806 -16.264 6.625 1.00 84.19 98 ASP A N 1
ATOM 755 C CA . ASP A 1 98 ? -5.759 -15.973 7.687 1.00 84.19 98 ASP A CA 1
ATOM 756 C C . ASP A 1 98 ? -7.193 -15.937 7.126 1.00 84.19 98 ASP A C 1
ATOM 758 O O . ASP A 1 98 ? -7.451 -15.241 6.140 1.00 84.19 98 ASP A O 1
ATOM 762 N N . PRO A 1 99 ? -8.148 -16.665 7.733 1.00 84.25 99 PRO A N 1
ATOM 763 C CA . PRO A 1 99 ? -9.517 -16.749 7.229 1.00 84.25 99 PRO A CA 1
ATOM 764 C C . PRO A 1 99 ? -10.280 -15.415 7.272 1.00 84.25 99 PRO A C 1
ATOM 766 O O . PRO A 1 99 ? -11.329 -15.300 6.632 1.00 84.25 99 PRO A O 1
ATOM 769 N N . ALA A 1 100 ? -9.791 -14.411 8.008 1.00 81.19 100 ALA A N 1
ATOM 770 C CA . ALA A 1 100 ? -10.326 -13.054 7.963 1.00 81.19 100 ALA A CA 1
ATOM 771 C C . ALA A 1 100 ? -10.023 -12.354 6.629 1.00 81.19 100 ALA A C 1
ATOM 773 O O . ALA A 1 100 ? -10.739 -11.418 6.264 1.00 81.19 100 ALA A O 1
ATOM 774 N N . ILE A 1 101 ? -8.997 -12.804 5.894 1.00 83.56 101 ILE A N 1
ATOM 775 C CA . ILE A 1 101 ? -8.624 -12.281 4.581 1.00 83.56 101 ILE A CA 1
ATOM 776 C C . ILE A 1 101 ? -9.345 -13.077 3.494 1.00 83.56 101 ILE A C 1
ATOM 778 O O . ILE A 1 101 ? -9.143 -14.274 3.298 1.00 83.56 101 ILE A O 1
ATOM 782 N N . LYS A 1 102 ? -10.185 -12.380 2.738 1.00 87.62 102 LYS A N 1
ATOM 783 C CA . LYS A 1 102 ? -10.964 -12.923 1.630 1.00 87.62 102 LYS A CA 1
ATOM 784 C C . LYS A 1 102 ? -10.446 -12.341 0.330 1.00 87.62 102 LYS A C 1
ATOM 786 O O . LYS A 1 102 ? -10.643 -11.164 0.036 1.00 87.62 102 LYS A O 1
ATOM 791 N N . PHE A 1 103 ? -9.802 -13.188 -0.453 1.00 87.06 103 PHE A N 1
ATOM 792 C CA . PHE A 1 103 ? -9.406 -12.875 -1.816 1.00 87.06 103 PHE A CA 1
ATOM 793 C C . PHE A 1 103 ? -10.543 -13.241 -2.766 1.00 87.06 103 PHE A C 1
ATOM 795 O O . PHE A 1 103 ? -11.198 -14.271 -2.587 1.00 87.06 103 PHE A O 1
ATOM 802 N N . ASP A 1 104 ? -10.785 -12.424 -3.788 1.00 90.88 104 ASP A N 1
ATOM 803 C CA . ASP A 1 104 ? -11.669 -12.853 -4.867 1.00 90.88 104 ASP A CA 1
ATOM 804 C C . ASP A 1 104 ? -11.026 -13.948 -5.746 1.00 90.88 104 ASP A C 1
ATOM 806 O O . ASP A 1 104 ? -9.861 -14.320 -5.600 1.00 90.88 104 ASP A O 1
ATOM 810 N N . SER A 1 105 ? -11.799 -14.459 -6.706 1.00 93.31 105 SER A N 1
ATOM 811 C CA . SER A 1 105 ? -11.388 -15.559 -7.595 1.00 93.31 105 SER A CA 1
ATOM 812 C C . SER A 1 105 ? -10.186 -15.280 -8.513 1.00 93.31 105 SER A C 1
ATOM 814 O O . SER A 1 105 ? -9.709 -16.200 -9.174 1.00 93.31 105 SER A O 1
ATOM 816 N N . SER A 1 106 ? -9.726 -14.033 -8.625 1.00 92.19 106 SER A N 1
ATOM 817 C CA . SER A 1 106 ? -8.594 -13.670 -9.489 1.00 92.19 106 SER A CA 1
ATOM 818 C C . SER A 1 106 ? -7.232 -13.894 -8.833 1.00 92.19 106 SER A C 1
ATOM 820 O O . SER A 1 106 ? -6.211 -13.926 -9.526 1.00 92.19 106 SER A O 1
ATOM 822 N N . TRP A 1 107 ? -7.213 -14.060 -7.512 1.00 90.44 107 TRP A N 1
ATOM 823 C CA . TRP A 1 107 ? -5.997 -14.281 -6.751 1.00 90.44 107 TRP A CA 1
ATOM 824 C C . TRP A 1 107 ? -5.577 -15.743 -6.796 1.00 90.44 107 TRP A C 1
ATOM 826 O O . TRP A 1 107 ? -6.393 -16.665 -6.784 1.00 90.44 107 TRP A O 1
ATOM 836 N N . ARG A 1 108 ? -4.267 -15.959 -6.810 1.00 90.75 108 ARG A N 1
ATOM 837 C CA . ARG A 1 108 ? -3.652 -17.285 -6.764 1.00 90.75 108 ARG A CA 1
ATOM 838 C C . ARG A 1 108 ? -2.519 -17.308 -5.756 1.00 90.75 108 ARG A C 1
ATOM 840 O O . ARG A 1 108 ? -1.856 -16.294 -5.544 1.00 90.75 108 ARG A O 1
ATOM 847 N N . SER A 1 109 ? -2.253 -18.485 -5.202 1.00 88.31 109 SER A N 1
ATOM 848 C CA . SER A 1 109 ? -1.083 -18.681 -4.352 1.00 88.31 109 SER A CA 1
ATOM 849 C C . SER A 1 109 ? 0.202 -18.434 -5.145 1.00 88.31 109 SER A C 1
ATOM 851 O O . SER A 1 109 ? 0.385 -18.954 -6.249 1.00 88.31 109 SER A O 1
ATOM 853 N N . LEU A 1 110 ? 1.105 -17.657 -4.560 1.00 83.62 110 LEU A N 1
ATOM 854 C CA . LEU A 1 110 ? 2.473 -17.472 -5.012 1.00 83.62 110 LEU A CA 1
ATOM 855 C C . LEU A 1 110 ? 3.387 -18.350 -4.156 1.00 83.62 110 LEU A C 1
ATOM 857 O O . LEU A 1 110 ? 3.883 -17.934 -3.109 1.00 83.62 110 LEU A O 1
ATOM 861 N N . GLY A 1 111 ? 3.568 -19.599 -4.590 1.00 81.06 111 GLY A N 1
ATOM 862 C CA . GLY A 1 111 ? 4.481 -20.543 -3.938 1.00 81.06 111 GLY A CA 1
ATOM 863 C C . GLY A 1 111 ? 4.160 -20.824 -2.464 1.00 81.06 111 GLY A C 1
ATOM 864 O O . GLY A 1 111 ? 5.069 -21.130 -1.702 1.00 81.06 111 GLY A O 1
ATOM 865 N N . GLY A 1 112 ? 2.899 -20.669 -2.042 1.00 81.06 112 GLY A N 1
ATOM 866 C CA . GLY A 1 112 ? 2.465 -20.879 -0.655 1.00 81.06 112 GLY A CA 1
ATOM 867 C C . GLY A 1 112 ? 2.954 -19.836 0.356 1.00 81.06 112 GLY A C 1
ATOM 868 O O . GLY A 1 112 ? 2.781 -20.047 1.549 1.00 81.06 112 GLY A O 1
ATOM 869 N N . SER A 1 113 ? 3.596 -18.750 -0.091 1.00 78.25 113 SER A N 1
ATOM 870 C CA . SER A 1 113 ? 4.158 -17.713 0.797 1.00 78.25 113 SER A CA 1
ATOM 871 C C . SER A 1 113 ? 3.432 -16.368 0.712 1.00 78.25 113 SER A C 1
ATOM 873 O O . SER A 1 113 ? 3.674 -15.484 1.526 1.00 78.25 113 SER A O 1
ATOM 875 N N . ALA A 1 114 ? 2.590 -16.187 -0.304 1.00 82.75 114 ALA A N 1
ATOM 876 C CA . ALA A 1 114 ? 1.755 -15.010 -0.502 1.00 82.75 114 ALA A CA 1
ATOM 877 C C . ALA A 1 114 ? 0.612 -15.356 -1.462 1.00 82.75 114 ALA A C 1
ATOM 879 O O . ALA A 1 114 ? 0.636 -16.399 -2.123 1.00 82.75 114 ALA A O 1
ATOM 880 N N . ASN A 1 115 ? -0.344 -14.443 -1.609 1.00 84.81 115 ASN A N 1
ATOM 881 C CA . ASN A 1 115 ? -1.270 -14.450 -2.739 1.00 84.81 115 ASN A CA 1
ATOM 882 C C . ASN A 1 115 ? -0.881 -13.361 -3.743 1.00 84.81 115 ASN A C 1
ATOM 884 O O . ASN A 1 115 ? -0.361 -12.309 -3.368 1.00 84.81 115 ASN A O 1
ATOM 888 N N . MET A 1 116 ? -1.112 -13.624 -5.029 1.00 84.62 116 MET A N 1
ATOM 889 C CA . MET A 1 116 ? -0.854 -12.671 -6.103 1.00 84.62 116 MET A CA 1
ATOM 890 C C . MET A 1 116 ? -1.996 -12.600 -7.109 1.00 84.62 116 MET A C 1
ATOM 892 O O . MET A 1 116 ? -2.698 -13.586 -7.340 1.00 84.62 116 MET A O 1
ATOM 896 N N . THR A 1 117 ? -2.106 -11.462 -7.781 1.00 84.38 117 THR A N 1
ATOM 897 C CA . THR A 1 117 ? -2.972 -11.267 -8.946 1.00 84.38 117 THR A CA 1
ATOM 898 C C . THR A 1 117 ? -2.274 -10.365 -9.964 1.00 84.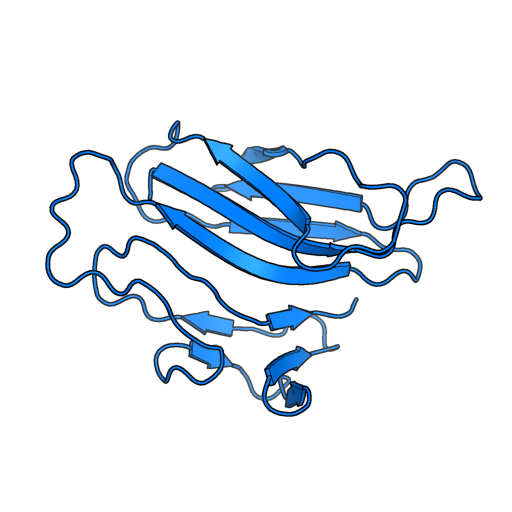38 117 THR A C 1
ATOM 900 O O . THR A 1 117 ? -1.432 -9.539 -9.611 1.00 84.38 117 THR A O 1
ATOM 903 N N . THR A 1 118 ? -2.618 -10.552 -11.235 1.00 81.88 118 THR A N 1
ATOM 904 C CA . THR A 1 118 ? -2.233 -9.675 -12.356 1.00 81.88 118 THR A CA 1
ATOM 905 C C . THR A 1 118 ? -3.466 -9.047 -13.009 1.00 81.88 118 THR A C 1
ATOM 907 O O . THR A 1 118 ? -3.380 -8.481 -14.095 1.00 81.88 118 THR A O 1
ATOM 910 N N . LYS A 1 119 ? -4.654 -9.256 -12.427 1.00 81.44 119 LYS A N 1
ATOM 911 C CA . LYS A 1 119 ? -5.917 -8.788 -12.992 1.00 81.44 119 LYS A CA 1
ATOM 912 C C . LYS A 1 119 ? -6.267 -7.437 -12.379 1.00 81.44 119 LYS A C 1
ATOM 914 O O . LYS A 1 119 ? -6.374 -7.306 -11.161 1.00 81.44 119 LYS A O 1
ATOM 919 N N . GLU A 1 120 ? -6.489 -6.438 -13.219 1.00 78.44 120 GLU A N 1
ATOM 920 C CA . GLU A 1 120 ? -6.985 -5.142 -12.763 1.00 78.44 120 GLU A CA 1
ATOM 921 C C . GLU A 1 120 ? -8.386 -5.277 -12.136 1.00 78.44 120 GLU A C 1
ATOM 923 O O . GLU A 1 120 ? -9.203 -6.096 -12.567 1.00 78.44 120 GLU A O 1
ATOM 928 N N . GLY A 1 121 ? -8.657 -4.491 -11.090 1.00 77.88 121 GLY A N 1
ATOM 929 C CA . GLY A 1 121 ? -9.934 -4.521 -10.368 1.00 77.88 121 GLY A CA 1
ATOM 930 C C . GLY A 1 121 ? -10.117 -5.724 -9.437 1.00 77.88 121 GLY A C 1
ATOM 931 O O . GLY A 1 121 ? -11.221 -5.943 -8.945 1.00 77.88 121 GLY A O 1
ATOM 932 N N . SER A 1 122 ? -9.057 -6.501 -9.196 1.00 80.56 122 SER A N 1
ATOM 933 C CA . SER A 1 122 ? -9.046 -7.551 -8.173 1.00 80.56 122 SER A CA 1
ATOM 934 C C . SER A 1 122 ? -9.214 -6.966 -6.774 1.00 80.56 122 SER A C 1
ATOM 936 O O . SER A 1 122 ? -8.712 -5.885 -6.468 1.00 80.56 122 SER A O 1
ATOM 938 N N . THR A 1 123 ? -9.873 -7.714 -5.900 1.00 81.94 123 THR A N 1
ATOM 939 C CA . THR A 1 123 ? -10.258 -7.277 -4.559 1.00 81.94 123 THR A CA 1
ATOM 940 C C . THR A 1 123 ? -9.753 -8.237 -3.489 1.00 81.94 123 THR A C 1
ATOM 942 O O . THR A 1 123 ? -9.753 -9.459 -3.662 1.00 81.94 123 THR A O 1
ATOM 945 N N . VAL A 1 124 ? -9.318 -7.658 -2.370 1.00 82.31 124 VAL A N 1
ATOM 946 C CA . VAL A 1 124 ? -9.066 -8.345 -1.101 1.00 82.31 124 VAL A CA 1
ATOM 947 C C . VAL A 1 124 ? -9.918 -7.650 -0.060 1.00 82.31 124 VAL A C 1
ATOM 949 O O . VAL A 1 124 ? -9.898 -6.426 0.044 1.00 82.31 124 VAL A O 1
ATOM 952 N N . THR A 1 125 ? -10.691 -8.420 0.688 1.00 82.00 125 THR A N 1
ATOM 953 C CA . THR A 1 125 ? -11.479 -7.922 1.814 1.00 82.00 125 THR A CA 1
ATOM 954 C C . THR A 1 125 ? -10.908 -8.495 3.092 1.00 82.00 125 THR A C 1
ATOM 956 O O . THR A 1 125 ? -10.608 -9.682 3.159 1.00 82.00 125 THR A O 1
ATOM 959 N N . LEU A 1 126 ? -10.772 -7.655 4.106 1.00 76.25 126 LEU A N 1
ATOM 960 C CA . LEU A 1 126 ? -10.384 -8.073 5.438 1.00 76.25 126 LEU A CA 1
ATOM 961 C C . LEU A 1 126 ? -11.455 -7.623 6.420 1.00 76.25 126 LEU A C 1
ATOM 963 O O . LEU A 1 126 ? -11.712 -6.426 6.554 1.00 76.25 126 LEU A O 1
ATOM 967 N N . ASP A 1 127 ? -12.020 -8.582 7.140 1.00 68.50 127 ASP A N 1
ATOM 968 C CA . ASP A 1 127 ? -12.959 -8.299 8.218 1.00 68.50 127 ASP A CA 1
ATOM 969 C C . ASP A 1 127 ? -12.184 -8.126 9.533 1.00 68.50 127 ASP A C 1
ATOM 971 O O . ASP A 1 127 ? -11.770 -9.094 10.170 1.00 68.50 127 ASP A O 1
ATOM 975 N N . LEU A 1 128 ? -11.969 -6.875 9.947 1.00 62.34 128 LEU A N 1
ATOM 976 C CA . LEU A 1 128 ? -11.347 -6.554 11.234 1.00 62.34 128 LEU A CA 1
ATOM 977 C C . LEU A 1 128 ? -12.398 -6.610 12.355 1.00 62.34 128 LEU A C 1
ATOM 979 O O . LEU A 1 128 ? -13.270 -5.744 12.439 1.00 62.34 128 LEU A O 1
ATOM 983 N N . ILE A 1 129 ? -12.312 -7.607 13.241 1.00 55.59 129 ILE A N 1
ATOM 984 C CA . ILE A 1 129 ? -13.189 -7.729 14.419 1.00 55.59 129 ILE A CA 1
ATOM 985 C C . ILE A 1 129 ? -12.471 -7.181 15.665 1.00 55.59 129 ILE A C 1
ATOM 987 O O . ILE A 1 129 ? -11.975 -7.945 16.493 1.00 55.59 129 ILE A O 1
ATOM 991 N N . GLY A 1 130 ? -12.413 -5.848 15.808 1.00 49.97 130 GLY A N 1
ATOM 992 C CA . GLY A 1 130 ? -11.791 -5.164 16.957 1.00 49.97 130 GLY A CA 1
ATOM 993 C C . GLY A 1 130 ? -10.816 -4.029 16.601 1.00 49.97 130 GLY A C 1
ATOM 994 O O . GLY A 1 130 ? -10.570 -3.720 15.437 1.00 49.97 130 GLY A O 1
ATOM 995 N N . ALA A 1 131 ? -10.273 -3.354 17.623 1.00 47.56 131 ALA A N 1
ATOM 996 C CA . ALA A 1 131 ? -9.238 -2.328 17.464 1.00 47.56 131 ALA A CA 1
ATOM 997 C C . ALA A 1 131 ? -7.860 -3.009 17.433 1.00 47.56 131 ALA A C 1
ATOM 999 O O . ALA A 1 131 ? -7.351 -3.416 18.475 1.00 47.56 131 ALA A O 1
ATOM 1000 N N . HIS A 1 132 ? -7.280 -3.194 16.247 1.00 56.78 132 HIS A N 1
ATOM 1001 C CA . HIS A 1 132 ? -6.101 -4.049 16.065 1.00 56.78 132 HIS A CA 1
ATOM 1002 C C . HIS A 1 132 ? -4.824 -3.250 15.754 1.00 56.78 132 HIS A C 1
ATOM 1004 O O . HIS A 1 132 ? -4.903 -2.294 14.983 1.00 56.78 132 HIS A O 1
ATOM 1010 N N . PRO A 1 133 ? -3.664 -3.615 16.337 1.00 48.69 133 PRO A N 1
ATOM 1011 C CA . PRO A 1 133 ? -2.447 -2.806 16.280 1.00 48.69 133 PRO A CA 1
ATOM 1012 C C . PRO A 1 133 ? -1.426 -3.106 15.177 1.00 48.69 133 PRO A C 1
ATOM 1014 O O . PRO A 1 133 ? -0.452 -2.367 15.113 1.00 48.69 133 PRO A O 1
ATOM 1017 N N . CYS A 1 134 ? -1.590 -4.127 14.327 1.00 46.50 134 CYS A N 1
ATOM 1018 C CA . CYS A 1 134 ? -0.701 -4.369 13.176 1.00 46.50 134 CYS A CA 1
ATOM 1019 C C . CYS A 1 134 ? -1.393 -5.261 12.127 1.00 46.50 134 CYS A C 1
ATOM 1021 O O . CYS A 1 134 ? -1.991 -6.270 12.490 1.00 46.50 134 CYS A O 1
ATOM 1023 N N . LEU A 1 135 ? -1.305 -4.909 10.834 1.00 47.91 135 LEU A N 1
ATOM 1024 C CA . LEU A 1 135 ? -1.966 -5.621 9.728 1.00 47.91 135 LEU A CA 1
ATOM 1025 C C . LEU A 1 135 ? -0.990 -6.029 8.612 1.00 47.91 135 LEU A C 1
ATOM 1027 O O . LEU A 1 135 ? -0.994 -5.453 7.533 1.00 47.91 135 LEU A O 1
ATOM 1031 N N . GLN A 1 136 ? -0.177 -7.060 8.803 1.00 44.84 136 GLN A N 1
ATOM 1032 C CA . GLN A 1 136 ? 0.761 -7.455 7.752 1.00 44.84 136 GLN A CA 1
ATOM 1033 C C . GLN A 1 136 ? 0.103 -8.326 6.658 1.00 44.84 136 GLN A C 1
ATOM 1035 O O . GLN A 1 136 ? 0.256 -9.529 6.724 1.00 44.84 136 GLN A O 1
ATOM 1040 N N . VAL A 1 137 ? -0.595 -7.779 5.649 1.00 50.50 137 VAL A N 1
ATOM 1041 C CA . VAL A 1 137 ? -1.181 -8.593 4.545 1.00 50.50 137 VAL A CA 1
ATOM 1042 C C . VAL A 1 137 ? -0.160 -8.856 3.427 1.00 50.50 137 VAL A C 1
ATOM 1044 O O . VAL A 1 137 ? 0.065 -7.939 2.640 1.00 50.50 137 VAL A O 1
ATOM 1047 N N . PRO A 1 138 ? 0.401 -10.077 3.275 1.00 48.72 138 PRO A N 1
ATOM 1048 C CA . PRO A 1 138 ? 1.313 -10.437 2.189 1.00 48.72 138 PRO A CA 1
ATOM 1049 C C . PRO A 1 138 ? 0.548 -10.586 0.868 1.00 48.72 138 PRO A C 1
ATOM 1051 O O . PRO A 1 138 ? -0.059 -11.631 0.615 1.00 48.72 138 PRO A O 1
ATOM 1054 N N . SER A 1 139 ? 0.543 -9.559 0.011 1.00 50.25 139 SER A N 1
ATOM 1055 C CA . SER A 1 139 ? -0.219 -9.610 -1.251 1.00 50.25 139 SER A CA 1
ATOM 1056 C C . SER A 1 139 ? 0.482 -8.949 -2.434 1.00 50.25 139 SER A C 1
ATOM 1058 O O . SER A 1 139 ? 0.389 -7.739 -2.612 1.00 50.25 139 SER A O 1
ATOM 1060 N N . LYS A 1 140 ? 1.085 -9.741 -3.326 1.00 51.09 140 LYS A N 1
ATOM 1061 C CA . LYS A 1 140 ? 1.799 -9.204 -4.493 1.00 51.09 140 LYS A CA 1
ATOM 1062 C C . LYS A 1 140 ? 0.840 -8.866 -5.635 1.00 51.09 140 LYS A C 1
ATOM 1064 O O . LYS A 1 140 ? 0.318 -9.756 -6.303 1.00 51.09 140 LYS A O 1
ATOM 1069 N N . ILE A 1 141 ? 0.628 -7.578 -5.882 1.00 47.69 141 ILE A N 1
ATOM 1070 C CA . ILE A 1 141 ? -0.107 -7.076 -7.054 1.00 47.69 141 ILE A CA 1
ATOM 1071 C C . ILE A 1 141 ? 0.921 -6.755 -8.127 1.00 47.69 141 ILE A C 1
ATOM 1073 O O . ILE A 1 141 ? 1.740 -5.887 -7.884 1.00 47.69 141 ILE A O 1
ATOM 1077 N N . GLN A 1 142 ? 0.915 -7.436 -9.273 1.00 42.59 142 GLN A N 1
ATOM 1078 C CA . GLN A 1 142 ? 1.808 -7.106 -10.390 1.00 42.59 142 GLN A CA 1
ATOM 1079 C C . GLN A 1 142 ? 1.020 -6.316 -11.443 1.00 42.59 142 GLN A C 1
ATOM 1081 O O . GLN A 1 142 ? 0.061 -6.853 -12.002 1.00 42.59 142 GLN A O 1
ATOM 1086 N N . TYR A 1 143 ? 1.421 -5.058 -11.659 1.00 39.03 143 TYR A N 1
ATOM 1087 C CA . TYR A 1 143 ? 0.931 -4.176 -12.726 1.00 39.03 143 TYR A CA 1
ATOM 1088 C C . TYR A 1 143 ? 1.695 -4.405 -14.032 1.00 39.03 143 TYR A C 1
ATOM 1090 O O . TYR A 1 143 ? 2.912 -4.695 -13.951 1.00 39.03 143 TYR A O 1
#

Nearest PDB structures (foldseek):
  2nq3-assembly1_A  TM=2.583E-01  e=4.233E-01  Homo sapiens
  9fmt-assembly1_D  TM=4.092E-01  e=3.237E+00  Escherichia coli
  2cjt-assembly2_B  TM=1.853E-01  e=1.643E+00  Rattus norvegicus
  2cjt-assembly2_D  TM=1.933E-01  e=4.426E+00  Rattus norvegicus

Sequence (143 aa):
GSAMNVFGTTNINNASGTIDPTWECFIDGTSIGSTSPFQYAENNWLLCTWNNNGPAGSHVLTVNAKSTGHNFWFDWLQYEPPQNASVQNGVVYLDHMDPAIKFDSSWRSLGGSANMTTKEGSTVTLDLIGAHPCLQVPSKIQY

Radius of gyration: 15.61 Å; Cα contacts (8 Å, |Δi|>4): 319; chains: 1; bounding box: 31×34×44 Å

Secondary structure (DSSP, 8-state):
--EEEEEEEE--B-TTSS-BSEEEEEETTEEEE-PPPPSS-EEEEEEEEE-S-SPSS---EEEEEE-SSS-EEEEEEEEE--TT---SS------TT-TTEEE-TT-EEETTTEEEE-STT--EEE---S--S-----EEE--

pLDDT: mean 80.0, std 13.46, range [39.03, 95.12]

Organism: NCBI:txid1095629

Foldseek 3Di:
DQKKWWWWWWAWDCPVVDTPKDKWKDKQNHTQGFDDDDNGTDGRHTTGIRDRHDDFDDIDMDIDIDGPPTWIWTAFMWDAGHPPDDDDPADAEDEQPRPQKDWPPQWDDDVVRAIEHADPPTDIGGDDPGRHGTIGHGYTYTD

Solvent-accessible surface area (backbone atoms only — not comparable to full-atom values): 8124 Å² total; per-residue (Å²): 51,18,27,36,39,34,26,16,31,40,40,43,41,54,91,83,78,52,71,26,45,43,63,40,29,24,52,72,83,43,76,60,44,50,51,82,84,58,86,52,72,38,73,73,36,68,45,29,64,43,85,58,81,47,74,74,48,89,75,49,80,43,78,53,72,49,61,92,83,32,52,45,25,47,35,29,35,38,34,29,53,42,93,85,58,86,63,77,89,55,53,71,69,43,58,63,82,36,85,53,52,42,66,44,92,71,52,40,73,48,89,83,76,27,36,29,34,73,59,86,90,67,56,74,48,70,68,78,90,69,73,49,59,28,46,41,47,36,40,39,40,50,110

Mean predicted aligned error: 8.06 Å